Protein AF-A0A2G5KEG5-F1 (afdb_monomer)

Secondary structure (DSSP, 8-state):
--HHHHHHSS--SEEEEESSSSEEEEEES--TT--TTT--S-TT---S-EEEEEEEEETTTEEEEEEEEPP-HHHHHHHHHHHHHHHHHHHHHTPPTTHHHHHHHHHHHHHHHHHHHHHHHHHHHHHHHHHHHHHHH--

Solvent-accessible surface area (backbone atoms only — not comparable to full-atom values): 8370 Å² total; per-residue (Å²): 134,59,69,66,60,63,71,71,60,79,94,63,90,44,42,75,48,76,76,50,98,49,30,32,39,39,28,34,66,63,42,94,85,58,54,87,83,76,49,83,88,44,95,80,61,40,29,90,55,45,35,43,35,36,59,41,85,43,88,87,88,40,75,46,78,48,75,43,65,76,83,69,59,64,63,61,49,48,69,55,51,49,57,54,51,52,54,52,50,38,65,74,68,68,59,71,88,62,70,68,55,58,54,58,63,51,44,60,56,52,52,53,50,50,53,52,48,56,51,50,53,48,51,51,47,52,48,55,50,51,52,53,52,51,58,60,76,77,103

Nearest PDB structures (foldseek):
  7bmh-assembly2_B  TM=5.139E-01  e=1.741E+00  Plenodomus lingam
  6vud-assembly1_B  TM=2.054E-01  e=2.651E-01  Ehrlichia chaffeensis str. Arkansas
  8wmh-assembly1_A  TM=3.621E-01  e=3.834E+00  Chryseobacterium
  1wqf-assembly1_A  TM=1.975E-01  e=3.007E+00  Mycobacterium tuberculosis
  1t1m-assembly1_C  TM=1.995E-01  e=3.395E+00  Escherichia coli

Structure (mmCIF, N/CA/C/O backbone):
data_AF-A0A2G5KEG5-F1
#
_entry.id   AF-A0A2G5KEG5-F1
#
loop_
_atom_site.group_PDB
_atom_site.id
_atom_site.type_symbol
_atom_site.label_atom_id
_atom_site.label_alt_id
_atom_site.label_comp_id
_atom_site.label_asym_id
_atom_site.label_entity_id
_atom_site.label_seq_id
_atom_site.pdbx_PDB_ins_code
_atom_site.Cartn_x
_atom_site.Cartn_y
_atom_site.Cartn_z
_atom_site.occupancy
_atom_site.B_iso_or_equiv
_atom_site.auth_seq_id
_atom_site.auth_comp_id
_atom_site.auth_asym_id
_atom_site.auth_atom_id
_atom_site.pdbx_PDB_model_num
ATOM 1 N N . MET A 1 1 ? -16.360 0.022 25.825 1.00 50.59 1 MET A N 1
ATOM 2 C CA . MET A 1 1 ? -16.843 0.190 24.441 1.00 50.59 1 MET A CA 1
ATOM 3 C C . MET A 1 1 ? -15.940 -0.656 23.569 1.00 50.59 1 MET A C 1
ATOM 5 O O . MET A 1 1 ? -14.729 -0.486 23.658 1.00 50.59 1 MET A O 1
ATOM 9 N N . ASP A 1 2 ? -16.491 -1.640 22.862 1.00 68.19 2 ASP A N 1
ATOM 10 C CA . ASP A 1 2 ? -15.685 -2.603 22.109 1.00 68.19 2 ASP A CA 1
ATOM 11 C C . ASP A 1 2 ? -15.105 -1.924 20.853 1.00 68.19 2 ASP A C 1
ATOM 13 O O . ASP A 1 2 ? -15.833 -1.304 20.072 1.00 68.19 2 ASP A O 1
ATOM 17 N N . LEU A 1 3 ? -13.784 -2.013 20.655 1.00 66.88 3 LEU A N 1
ATOM 18 C CA . LEU A 1 3 ? -13.092 -1.456 19.486 1.00 66.88 3 LEU A CA 1
ATOM 19 C C . LEU A 1 3 ? -13.685 -2.015 18.181 1.00 66.88 3 LEU A C 1
ATOM 21 O O . LEU A 1 3 ? -13.705 -1.320 17.161 1.00 66.88 3 LEU A O 1
ATOM 25 N N . LYS A 1 4 ? -14.222 -3.244 18.222 1.00 69.25 4 LYS A N 1
ATOM 26 C CA . LYS A 1 4 ? -14.945 -3.848 17.098 1.00 69.25 4 LYS A CA 1
ATOM 27 C C . LYS A 1 4 ? -16.192 -3.069 16.708 1.00 69.25 4 LYS A C 1
ATOM 29 O O . LYS A 1 4 ? -16.365 -2.805 15.521 1.00 69.25 4 LYS A O 1
ATOM 34 N N . GLU A 1 5 ? -17.030 -2.677 17.665 1.00 71.31 5 GLU A N 1
ATOM 35 C CA . GLU A 1 5 ? -18.242 -1.889 17.395 1.00 71.31 5 GLU A CA 1
ATOM 36 C C . GLU A 1 5 ? -17.886 -0.494 16.869 1.00 71.31 5 GLU A C 1
ATOM 38 O O . GLU A 1 5 ? -18.457 -0.018 15.886 1.00 71.31 5 GLU A O 1
ATOM 43 N N . LEU A 1 6 ? -16.854 0.110 17.457 1.00 73.69 6 LEU A N 1
ATOM 44 C CA . LEU A 1 6 ? -16.361 1.445 17.122 1.00 73.69 6 LEU A CA 1
ATOM 45 C C . LEU A 1 6 ? -15.803 1.516 15.686 1.00 73.69 6 LEU A C 1
ATOM 47 O O . LEU A 1 6 ? -16.018 2.501 14.974 1.00 73.69 6 LEU A O 1
ATOM 51 N N . LEU A 1 7 ? -15.136 0.445 15.241 1.00 72.88 7 LEU A N 1
ATOM 52 C CA . LEU A 1 7 ? -14.627 0.289 13.877 1.00 72.88 7 LEU A CA 1
ATOM 53 C C . LEU A 1 7 ? -15.691 -0.176 12.875 1.00 72.88 7 LEU A C 1
ATOM 55 O O . LEU A 1 7 ? -15.486 0.012 11.674 1.00 72.88 7 LEU A O 1
ATOM 59 N N . ASN A 1 8 ? -16.806 -0.771 13.313 1.00 71.06 8 ASN A N 1
ATOM 60 C CA . ASN A 1 8 ? -17.865 -1.226 12.407 1.00 71.06 8 ASN A CA 1
ATOM 61 C C . ASN A 1 8 ? -18.794 -0.083 11.983 1.00 71.06 8 ASN A C 1
ATOM 63 O O . ASN A 1 8 ? -19.191 -0.032 10.819 1.00 71.06 8 ASN A O 1
ATOM 67 N N . ASP A 1 9 ? -19.044 0.888 12.857 1.00 67.88 9 ASP A N 1
ATOM 68 C CA . ASP A 1 9 ? -20.047 1.925 12.621 1.00 67.88 9 ASP A CA 1
ATOM 69 C C . ASP A 1 9 ? -19.478 3.234 12.019 1.00 67.88 9 ASP A C 1
ATOM 71 O O . ASP A 1 9 ? -18.384 3.683 12.382 1.00 67.88 9 ASP A O 1
ATOM 75 N N . GLY A 1 10 ? -20.233 3.866 11.109 1.00 62.56 10 GLY A N 1
ATOM 76 C CA . GLY A 1 10 ? -20.013 5.245 10.640 1.00 62.56 10 GLY A CA 1
ATOM 77 C C . GLY A 1 10 ? -19.575 5.471 9.179 1.00 62.56 10 GLY A C 1
ATOM 78 O O . GLY A 1 10 ? -19.077 4.586 8.479 1.00 62.56 10 GLY A O 1
ATOM 79 N N . HIS A 1 11 ? -19.726 6.728 8.739 1.00 62.81 11 HIS A N 1
ATOM 80 C CA . HIS A 1 11 ? -19.240 7.261 7.459 1.00 62.81 11 HIS A CA 1
ATOM 81 C C . HIS A 1 11 ? -17.705 7.345 7.444 1.00 62.81 11 HIS A C 1
ATOM 83 O O . HIS A 1 11 ? -17.110 8.304 7.939 1.00 62.81 11 HIS A O 1
ATOM 89 N N . LYS A 1 12 ? -17.047 6.341 6.861 1.00 72.12 12 LYS A N 1
ATOM 90 C CA . LYS A 1 12 ? -15.581 6.268 6.774 1.00 72.12 12 LYS A CA 1
ATOM 91 C C . LYS A 1 12 ? -15.096 6.845 5.445 1.00 72.12 12 LYS A C 1
ATOM 93 O O . LYS A 1 12 ? -15.634 6.549 4.380 1.00 72.12 12 LYS A O 1
ATOM 98 N N . LYS A 1 13 ? -14.020 7.635 5.494 1.00 78.94 13 LYS A N 1
ATOM 99 C CA . LYS A 1 13 ? -13.313 8.124 4.291 1.00 78.94 13 LYS A CA 1
ATOM 100 C C . LYS A 1 13 ? -12.417 7.050 3.646 1.00 78.94 13 LYS A C 1
ATOM 102 O O . LYS A 1 13 ? -11.723 7.330 2.672 1.00 78.94 13 LYS A O 1
ATOM 107 N N . PHE A 1 14 ? -12.417 5.842 4.200 1.00 80.50 14 PHE A N 1
ATOM 108 C CA . PHE A 1 14 ? -11.622 4.693 3.787 1.00 80.50 14 PHE A CA 1
ATOM 109 C C . PHE A 1 14 ? -12.477 3.425 3.853 1.00 80.50 14 PHE A C 1
ATOM 111 O O . PHE A 1 14 ? -13.452 3.355 4.605 1.00 80.50 14 PHE A O 1
ATOM 118 N N . TYR A 1 15 ? -12.088 2.425 3.075 1.00 82.00 15 TYR A N 1
ATOM 119 C CA . TYR A 1 15 ? -12.665 1.095 3.118 1.00 82.00 15 TYR A CA 1
ATOM 120 C C . TYR A 1 15 ? -12.105 0.353 4.326 1.00 82.00 15 TYR A C 1
ATOM 122 O O . TYR A 1 15 ? -10.914 0.451 4.620 1.00 82.00 15 TYR A O 1
ATOM 130 N N . PHE A 1 16 ? -12.957 -0.397 5.014 1.00 82.56 16 PHE A N 1
ATOM 131 C CA . PHE A 1 16 ? -12.597 -1.171 6.192 1.00 82.56 16 PHE A CA 1
ATOM 132 C C . PHE A 1 16 ? -13.274 -2.538 6.130 1.00 82.56 16 PHE A C 1
ATOM 134 O O . PHE A 1 16 ? -14.474 -2.619 5.860 1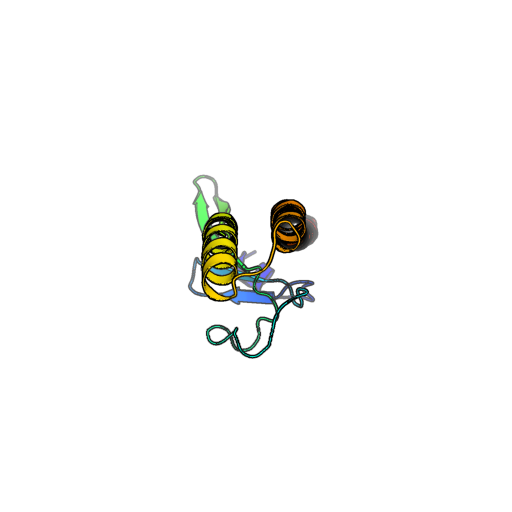.00 82.56 16 PHE A O 1
ATOM 141 N N . LYS A 1 17 ? -12.522 -3.603 6.416 1.00 83.06 17 LYS A N 1
ATOM 142 C CA . LYS A 1 17 ? -13.062 -4.962 6.516 1.00 83.06 17 LYS A CA 1
ATOM 143 C C . LYS A 1 17 ? -12.291 -5.787 7.544 1.00 83.06 17 LYS A C 1
ATOM 145 O O . LYS A 1 17 ? -11.065 -5.846 7.500 1.00 83.06 17 LYS A O 1
ATOM 150 N N . TRP A 1 18 ? -13.016 -6.481 8.418 1.00 82.38 18 TRP A N 1
ATOM 151 C CA . TRP A 1 18 ? -12.446 -7.510 9.288 1.00 82.38 18 TRP A CA 1
ATOM 152 C C . TRP A 1 18 ? -12.050 -8.748 8.474 1.00 82.38 18 TRP A C 1
ATOM 154 O O . TRP A 1 18 ? -12.820 -9.222 7.637 1.00 82.38 18 TRP A O 1
ATOM 164 N N . LEU A 1 19 ? -10.845 -9.263 8.720 1.00 80.88 19 LEU A N 1
ATOM 165 C CA . LEU A 1 19 ? -10.356 -10.527 8.158 1.00 80.88 19 LEU A CA 1
ATOM 166 C C . LEU A 1 19 ? -10.459 -11.669 9.173 1.00 80.88 19 LEU A C 1
ATOM 168 O O . LEU A 1 19 ? -10.740 -12.804 8.799 1.00 80.88 19 LEU A O 1
ATOM 172 N N . SER A 1 20 ? -10.242 -11.368 10.453 1.00 82.50 20 SER A N 1
ATOM 173 C CA . SER A 1 20 ? -10.421 -12.293 11.572 1.00 82.50 20 SER A CA 1
ATOM 174 C C . SER A 1 20 ? -10.818 -11.523 12.832 1.00 82.50 20 SER A C 1
ATOM 176 O O . SER A 1 20 ? -11.064 -10.319 12.774 1.00 82.50 20 SER A O 1
ATOM 178 N N . GLU A 1 21 ? -10.861 -12.196 13.982 1.00 79.88 21 GLU A N 1
ATOM 179 C CA . GLU A 1 21 ? -11.178 -11.548 15.257 1.00 79.88 21 GLU A CA 1
ATOM 180 C C . GLU A 1 21 ? -10.215 -10.413 15.615 1.00 79.88 21 GLU A C 1
ATOM 182 O O . GLU A 1 21 ? -10.663 -9.398 16.140 1.00 79.88 21 GLU A O 1
ATOM 187 N N . ASN A 1 22 ? -8.932 -10.565 15.277 1.00 82.56 22 ASN A N 1
ATOM 188 C CA . ASN A 1 22 ? -7.869 -9.635 15.666 1.00 82.56 22 ASN A CA 1
ATOM 189 C C . ASN A 1 22 ? -7.162 -9.014 14.458 1.00 82.56 22 ASN A C 1
ATOM 191 O O . ASN A 1 22 ? -6.143 -8.348 14.623 1.00 82.56 22 ASN A O 1
ATOM 195 N N . SER A 1 23 ? -7.649 -9.236 13.235 1.00 84.00 23 SER A N 1
ATOM 196 C CA . SER A 1 23 ? -7.020 -8.688 12.031 1.00 84.00 23 SER A CA 1
ATOM 197 C C . SER A 1 23 ? -8.030 -8.062 11.085 1.00 84.00 23 SER A C 1
ATOM 199 O O . SER A 1 23 ? -9.139 -8.564 10.894 1.00 84.00 23 SER A O 1
ATOM 201 N N . PHE A 1 24 ? -7.634 -6.952 10.478 1.00 85.25 24 PHE A N 1
ATOM 202 C CA . PHE A 1 24 ? -8.467 -6.179 9.571 1.00 85.25 24 PHE A CA 1
ATOM 203 C C . PHE A 1 24 ? -7.640 -5.595 8.432 1.00 85.25 24 PHE A C 1
AT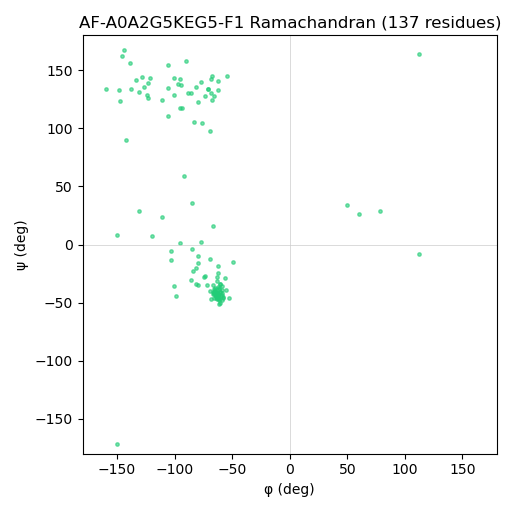OM 205 O O . PHE A 1 24 ? -6.410 -5.571 8.460 1.00 85.25 24 PHE A O 1
ATOM 212 N N . VAL A 1 25 ? -8.339 -5.102 7.422 1.00 86.12 25 VAL A N 1
ATOM 213 C CA . VAL A 1 25 ? -7.771 -4.377 6.294 1.00 86.12 25 VAL A CA 1
ATOM 214 C C . VAL A 1 25 ? -8.417 -3.008 6.200 1.00 86.12 25 VAL A C 1
ATOM 216 O O . VAL A 1 25 ? -9.635 -2.874 6.347 1.00 86.12 25 VAL A O 1
ATOM 219 N N . ILE A 1 26 ? -7.585 -2.008 5.912 1.00 85.62 26 ILE A N 1
ATOM 220 C CA . ILE A 1 26 ? -8.023 -0.690 5.464 1.00 85.62 26 ILE A CA 1
ATOM 221 C C . ILE A 1 26 ? -7.418 -0.358 4.107 1.00 85.62 26 ILE A C 1
ATOM 223 O O . ILE A 1 26 ? -6.258 -0.669 3.833 1.00 85.62 26 ILE A O 1
ATOM 227 N N . SER A 1 27 ? -8.193 0.310 3.264 1.00 80.88 27 SER A N 1
ATOM 228 C CA . SER A 1 27 ? -7.724 0.823 1.978 1.00 80.88 27 SER A CA 1
ATOM 229 C C . SER A 1 27 ? -8.416 2.136 1.637 1.00 80.88 27 SER A C 1
ATOM 231 O O . SER A 1 27 ? -9.435 2.499 2.227 1.00 80.88 27 SER A O 1
ATOM 233 N N . LEU A 1 28 ? -7.855 2.903 0.706 1.00 74.94 28 LEU A N 1
ATOM 234 C CA . LEU A 1 28 ? -8.540 4.096 0.218 1.00 74.94 28 LEU A CA 1
ATOM 235 C C . LEU A 1 28 ? -9.778 3.688 -0.589 1.00 74.94 28 LEU A C 1
ATOM 237 O O . LEU A 1 28 ? -9.738 2.745 -1.376 1.00 74.94 28 LEU A O 1
ATOM 241 N N . ASN A 1 29 ? -10.865 4.453 -0.455 1.00 65.75 29 ASN A N 1
ATOM 242 C CA . ASN A 1 29 ? -12.067 4.264 -1.281 1.00 65.75 29 ASN A CA 1
ATOM 243 C C . ASN A 1 29 ? -11.793 4.484 -2.783 1.00 65.75 29 ASN A C 1
ATOM 245 O O . ASN A 1 29 ? -12.587 4.067 -3.622 1.00 65.75 29 ASN A O 1
ATOM 249 N N . PHE A 1 30 ? -10.692 5.163 -3.112 1.00 56.59 30 PHE A N 1
ATOM 250 C CA . PHE A 1 30 ? -10.193 5.408 -4.459 1.00 56.59 30 PHE A CA 1
ATOM 251 C C . PHE A 1 30 ? -8.700 5.762 -4.380 1.00 56.59 30 PHE A C 1
ATOM 253 O O . PHE A 1 30 ? -8.315 6.599 -3.557 1.00 56.59 30 PHE A O 1
ATOM 260 N N . SER A 1 31 ? -7.871 5.163 -5.237 1.00 53.47 31 SER A N 1
ATOM 261 C CA . SER A 1 31 ? -6.503 5.630 -5.505 1.00 53.47 31 SER A CA 1
ATOM 262 C C . SER A 1 31 ? -6.295 5.775 -7.010 1.00 53.47 31 SER A C 1
ATOM 264 O O . SER A 1 31 ? -6.786 4.954 -7.778 1.00 53.47 31 SER A O 1
ATOM 266 N N . PHE A 1 32 ? -5.540 6.777 -7.456 1.00 44.75 32 PHE A N 1
ATOM 267 C CA . PHE A 1 32 ? -5.183 6.895 -8.873 1.00 44.75 32 PHE A CA 1
ATOM 268 C C . PHE A 1 32 ? -4.281 5.728 -9.306 1.00 44.75 32 PHE A C 1
ATOM 270 O O . PHE A 1 32 ? -3.249 5.489 -8.683 1.00 44.75 32 PHE A O 1
ATOM 277 N N . GLY A 1 33 ? -4.660 5.034 -10.385 1.00 43.41 33 GLY A N 1
ATOM 278 C CA . GLY A 1 33 ? -3.904 3.916 -10.969 1.00 43.41 33 GLY A CA 1
ATOM 279 C C . GLY A 1 33 ? -4.570 2.541 -10.850 1.00 43.41 33 GLY A C 1
ATOM 280 O O . GLY A 1 33 ? -4.112 1.604 -11.498 1.00 43.41 33 GLY A O 1
ATOM 281 N N . THR A 1 34 ? -5.667 2.409 -10.099 1.00 44.03 34 THR A N 1
ATOM 282 C CA . THR A 1 34 ? -6.383 1.134 -9.982 1.00 44.03 34 THR A CA 1
ATOM 283 C C . THR A 1 34 ? -7.210 0.832 -11.218 1.00 44.03 34 THR A C 1
ATOM 285 O O . THR A 1 34 ? -8.279 1.388 -11.471 1.00 44.03 34 THR A O 1
ATOM 288 N N . ASN A 1 35 ? -6.683 -0.093 -12.007 1.00 39.84 35 ASN A N 1
ATOM 289 C CA . ASN A 1 35 ? -7.415 -0.745 -13.068 1.00 39.84 35 ASN A CA 1
ATOM 290 C C . ASN A 1 35 ? -8.279 -1.839 -12.419 1.00 39.84 35 ASN A C 1
ATOM 292 O O . ASN A 1 35 ? -7.741 -2.740 -11.778 1.00 39.84 35 ASN A O 1
ATOM 296 N N . LEU A 1 36 ? -9.602 -1.787 -12.610 1.00 43.91 36 LEU A N 1
ATOM 297 C CA . LEU A 1 36 ? -10.586 -2.792 -12.151 1.00 43.91 36 LEU A CA 1
ATOM 298 C C . LEU A 1 36 ? -10.215 -4.250 -12.510 1.00 43.91 36 LEU A C 1
ATOM 300 O O . LEU A 1 36 ? -10.798 -5.184 -11.976 1.00 43.91 36 LEU A O 1
ATOM 304 N N . VAL A 1 37 ? -9.262 -4.442 -13.424 1.00 40.03 37 VAL A N 1
ATOM 305 C CA . VAL A 1 37 ? -8.828 -5.733 -13.968 1.00 40.03 37 VAL A CA 1
ATOM 306 C C . VAL A 1 37 ? -7.788 -6.452 -13.089 1.00 40.03 37 VAL A C 1
ATOM 308 O O . VAL A 1 37 ? -7.682 -7.671 -13.178 1.00 40.03 37 VAL A O 1
ATOM 311 N N . PHE A 1 38 ? -7.039 -5.747 -12.230 1.00 38.66 38 PHE A N 1
ATOM 312 C CA . PHE A 1 38 ? -5.973 -6.357 -11.409 1.00 38.66 38 PHE A CA 1
ATOM 313 C C . PHE A 1 38 ? -6.352 -6.592 -9.939 1.00 38.66 38 PHE A C 1
ATOM 315 O O . PHE A 1 38 ? -5.602 -7.248 -9.217 1.00 38.66 38 PHE A O 1
ATOM 322 N N . ASP A 1 39 ? -7.527 -6.135 -9.501 1.00 39.84 39 ASP A N 1
ATOM 323 C CA . ASP A 1 39 ? -7.991 -6.282 -8.117 1.00 39.84 39 ASP A CA 1
ATOM 324 C C . ASP A 1 39 ? -8.821 -7.577 -7.946 1.00 39.84 39 ASP A C 1
ATOM 326 O O . ASP A 1 39 ? -10.010 -7.571 -7.633 1.00 39.84 39 ASP A O 1
ATOM 330 N N . THR A 1 40 ? -8.219 -8.738 -8.242 1.00 44.00 40 THR A N 1
ATOM 331 C CA . THR A 1 40 ? -8.933 -10.036 -8.263 1.00 44.00 40 THR A CA 1
ATOM 332 C C . THR A 1 40 ? -9.156 -10.656 -6.880 1.00 44.00 40 THR A C 1
ATOM 334 O O . THR A 1 40 ? -9.889 -11.635 -6.769 1.00 44.00 40 THR A O 1
ATOM 337 N N . ASN A 1 41 ? -8.543 -10.117 -5.819 1.00 45.56 41 ASN A N 1
ATOM 338 C CA . ASN A 1 41 ? -8.620 -10.699 -4.471 1.00 45.56 41 ASN A CA 1
ATOM 339 C C . ASN A 1 41 ? -9.577 -9.964 -3.519 1.00 45.56 41 ASN A C 1
ATOM 341 O O . ASN A 1 41 ? -9.938 -10.517 -2.479 1.00 45.56 41 ASN A O 1
ATOM 345 N N . TYR A 1 42 ? -10.026 -8.753 -3.862 1.00 51.22 42 TYR A N 1
ATOM 346 C CA . TYR A 1 42 ? -10.929 -7.960 -3.027 1.00 51.22 42 TYR A CA 1
ATOM 347 C C . TYR A 1 42 ? -11.947 -7.222 -3.909 1.00 51.22 42 TYR A C 1
ATOM 349 O O . TYR A 1 42 ? -11.711 -6.082 -4.295 1.00 51.22 42 TYR A O 1
ATOM 357 N N . PRO A 1 43 ? -13.117 -7.824 -4.203 1.00 44.75 43 PRO A N 1
ATOM 358 C CA . PRO A 1 43 ? -14.056 -7.337 -5.226 1.00 44.75 43 PRO A CA 1
ATOM 359 C C . PRO A 1 43 ? -14.736 -5.979 -4.946 1.00 44.75 43 PRO A C 1
ATOM 361 O O . PRO A 1 43 ? -15.726 -5.659 -5.58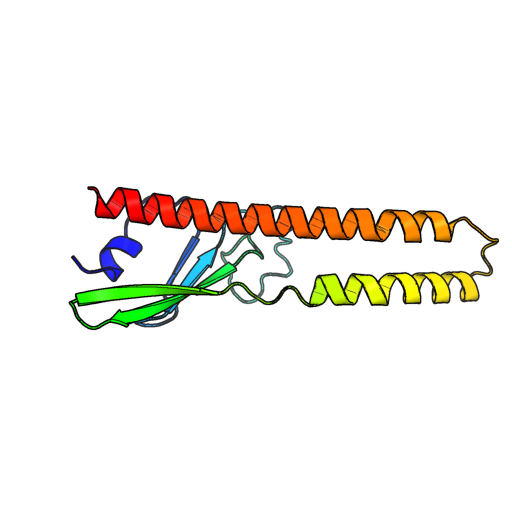6 1.00 44.75 43 PRO A O 1
ATOM 364 N N . ASN A 1 44 ? -14.240 -5.170 -4.007 1.00 47.50 44 ASN A N 1
ATOM 365 C CA . ASN A 1 44 ? -14.740 -3.828 -3.697 1.00 47.50 44 ASN A CA 1
ATOM 366 C C . ASN A 1 44 ? -13.656 -2.872 -3.165 1.00 47.50 44 ASN A C 1
ATOM 368 O O . ASN A 1 44 ? -13.987 -1.766 -2.729 1.00 47.50 44 ASN A O 1
ATOM 372 N N . THR A 1 45 ? -12.376 -3.256 -3.178 1.00 48.00 45 THR A N 1
ATOM 373 C CA . THR A 1 45 ? -11.304 -2.273 -3.001 1.00 48.00 45 THR A CA 1
ATOM 374 C C . THR A 1 45 ? -11.068 -1.602 -4.346 1.00 48.00 45 THR A C 1
ATOM 376 O O . THR A 1 45 ? -11.121 -2.233 -5.390 1.00 48.00 45 THR A O 1
ATOM 379 N N . LYS A 1 46 ? -10.927 -0.277 -4.346 1.00 53.12 46 LYS A N 1
ATOM 380 C CA . LYS A 1 46 ? -10.587 0.498 -5.550 1.00 53.12 46 LYS A CA 1
ATOM 381 C C . LYS A 1 46 ? -9.179 1.075 -5.425 1.00 53.12 46 LYS A C 1
ATOM 383 O O . LYS A 1 46 ? -8.892 2.120 -6.007 1.00 53.12 46 LYS A O 1
ATOM 388 N N . SER A 1 47 ? -8.332 0.462 -4.597 1.00 57.41 47 SER A N 1
ATOM 389 C CA . SER A 1 47 ? -7.014 0.987 -4.244 1.00 57.41 47 SER A CA 1
ATOM 390 C C . SER A 1 47 ? -6.003 -0.127 -3.991 1.00 57.41 47 SER A C 1
ATOM 392 O O . SER A 1 47 ? -6.188 -0.901 -3.055 1.00 57.41 47 SER A O 1
ATOM 394 N N . ASP A 1 48 ? -4.885 -0.107 -4.725 1.00 63.47 48 ASP A N 1
ATOM 395 C CA . ASP A 1 48 ? -3.704 -0.955 -4.474 1.00 63.47 48 ASP A CA 1
ATOM 396 C C . ASP A 1 48 ? -2.967 -0.558 -3.177 1.00 63.47 48 ASP A C 1
ATOM 398 O O . ASP A 1 48 ? -2.105 -1.283 -2.675 1.00 63.47 48 ASP A O 1
ATOM 402 N N . ILE A 1 49 ? -3.304 0.604 -2.605 1.00 73.19 49 ILE A N 1
ATOM 403 C CA . ILE A 1 49 ? -2.815 1.049 -1.297 1.00 73.19 49 ILE A CA 1
ATOM 404 C C . ILE A 1 49 ? -3.670 0.416 -0.198 1.00 73.19 49 ILE A C 1
ATOM 406 O O . ILE A 1 49 ? -4.811 0.834 0.034 1.00 73.19 49 ILE A O 1
ATOM 410 N N . ILE A 1 50 ? -3.101 -0.586 0.474 1.00 77.31 50 ILE A N 1
ATOM 411 C CA . ILE A 1 50 ? -3.758 -1.403 1.497 1.00 77.31 50 ILE A CA 1
ATOM 412 C C . ILE A 1 50 ? -2.861 -1.483 2.737 1.00 77.31 50 ILE A C 1
ATOM 414 O O . ILE A 1 50 ? -1.679 -1.819 2.632 1.00 77.31 50 ILE A O 1
ATOM 418 N N . PHE A 1 51 ? -3.432 -1.234 3.918 1.00 83.81 51 PHE A N 1
ATOM 419 C CA . PHE A 1 51 ? -2.813 -1.609 5.188 1.00 83.81 51 PHE A CA 1
ATOM 420 C C . PHE A 1 51 ? -3.528 -2.811 5.800 1.00 83.81 51 PHE A C 1
ATOM 422 O O . PHE A 1 51 ? -4.754 -2.842 5.910 1.00 83.81 51 PHE A O 1
ATOM 429 N N . TYR A 1 52 ? -2.732 -3.761 6.272 1.00 83.69 52 TYR A N 1
ATOM 430 C CA . TYR A 1 52 ? -3.156 -4.858 7.127 1.00 83.69 52 TYR A CA 1
ATOM 431 C C . TYR A 1 52 ? -2.948 -4.447 8.581 1.00 83.69 52 TYR A C 1
ATOM 433 O O . TYR A 1 52 ? -1.822 -4.173 9.001 1.00 83.69 52 TYR A O 1
ATOM 441 N N . GLY A 1 53 ? -4.042 -4.377 9.328 1.00 84.06 53 GLY A N 1
ATOM 442 C CA . GLY A 1 53 ? -4.061 -4.098 10.753 1.00 84.06 53 GLY A CA 1
ATOM 443 C C . GLY A 1 53 ? -4.152 -5.379 11.572 1.00 84.06 53 GLY A C 1
ATOM 444 O O . GLY A 1 53 ? -4.930 -6.272 11.240 1.00 84.06 53 GLY A O 1
ATOM 445 N N . SER A 1 54 ? -3.394 -5.462 12.661 1.00 85.00 54 SER A N 1
ATOM 446 C CA . SER A 1 54 ? -3.583 -6.479 13.699 1.00 85.00 54 SER A CA 1
ATOM 447 C C . SER A 1 54 ? -3.723 -5.829 15.068 1.00 85.00 54 SER A C 1
ATOM 449 O O . SER A 1 54 ? -2.932 -4.943 15.405 1.00 85.00 54 SER A O 1
ATOM 451 N N . LEU A 1 55 ? -4.693 -6.299 15.845 1.00 82.69 55 LEU A N 1
ATOM 452 C CA . LEU A 1 55 ? -4.885 -5.954 17.245 1.00 82.69 55 LEU A CA 1
ATOM 453 C C . LEU A 1 55 ? -4.026 -6.870 18.116 1.00 82.69 55 LEU A C 1
ATOM 455 O O . LEU A 1 55 ? -4.064 -8.092 17.961 1.00 82.69 55 LEU A O 1
ATOM 459 N N . ALA A 1 56 ? -3.266 -6.277 19.028 1.00 79.19 56 ALA A N 1
ATOM 460 C CA . ALA A 1 56 ? -2.613 -6.987 20.117 1.00 79.19 56 ALA A CA 1
ATOM 461 C C . ALA A 1 56 ? -3.074 -6.369 21.440 1.00 79.19 56 ALA A C 1
ATOM 463 O O . ALA A 1 56 ? -2.995 -5.154 21.620 1.00 79.19 56 ALA A O 1
ATOM 464 N N . GLU A 1 57 ? -3.583 -7.194 22.349 1.00 70.62 57 GLU A N 1
ATOM 465 C CA . GLU A 1 57 ? -3.867 -6.761 23.716 1.00 70.62 57 GLU A CA 1
ATOM 466 C C . GLU A 1 57 ? -2.545 -6.547 24.458 1.00 70.62 57 GLU A C 1
ATOM 468 O O . GLU A 1 57 ? -1.626 -7.363 24.362 1.00 70.62 57 GLU A O 1
ATOM 473 N N . MET A 1 58 ? -2.439 -5.426 25.164 1.00 67.12 58 MET A N 1
ATOM 474 C CA . MET A 1 58 ? -1.350 -5.147 26.090 1.00 67.12 58 MET A CA 1
ATOM 475 C C . MET A 1 58 ? -1.840 -5.283 27.531 1.00 67.12 58 MET A C 1
ATOM 477 O O . MET A 1 58 ? -3.021 -5.078 27.828 1.00 67.12 58 MET A O 1
ATOM 481 N N . GLU A 1 59 ? -0.905 -5.572 28.438 1.00 60.59 59 GLU A N 1
ATOM 482 C CA . GLU A 1 59 ? -1.126 -5.386 29.872 1.00 60.59 59 GLU A CA 1
ATOM 483 C C . GLU A 1 59 ? -1.572 -3.930 30.139 1.00 60.59 59 GLU A C 1
ATOM 485 O O . GLU A 1 59 ? -1.182 -3.004 29.424 1.00 60.59 59 GLU A O 1
ATOM 490 N N . ASP A 1 60 ? -2.454 -3.745 31.124 1.00 65.00 60 ASP A N 1
ATOM 491 C CA . ASP A 1 60 ? -3.151 -2.488 31.464 1.00 65.00 60 ASP A CA 1
ATOM 492 C C . ASP A 1 60 ? -4.354 -2.084 30.583 1.00 65.00 60 ASP A C 1
ATOM 494 O O . ASP A 1 60 ? -4.675 -0.900 30.473 1.00 65.00 60 ASP A O 1
ATOM 498 N N . SER A 1 61 ? -5.080 -3.044 29.991 1.00 67.12 61 SER A N 1
ATOM 499 C CA . SER A 1 61 ? -6.324 -2.782 29.223 1.00 67.12 61 SER A CA 1
ATOM 500 C C . SER A 1 61 ? -6.136 -1.854 28.011 1.00 67.12 61 SER A C 1
ATOM 502 O O . SER A 1 61 ? -7.067 -1.169 27.582 1.00 67.12 61 SER A O 1
ATOM 504 N N . LYS A 1 62 ? -4.922 -1.815 27.452 1.00 70.50 62 LYS A N 1
ATOM 505 C CA . LYS A 1 62 ? -4.596 -1.058 26.239 1.00 70.50 62 LYS A CA 1
ATOM 506 C C . LYS A 1 62 ? -4.559 -2.002 25.043 1.00 70.50 62 LYS A C 1
ATOM 508 O O . LYS A 1 62 ? -4.079 -3.125 25.145 1.00 70.50 62 LYS A O 1
ATOM 513 N N . THR A 1 63 ? -5.022 -1.538 23.888 1.00 77.44 63 THR A N 1
ATOM 514 C CA . THR A 1 63 ? -4.937 -2.297 22.633 1.00 77.44 63 THR A CA 1
ATOM 515 C C . THR A 1 63 ? -3.949 -1.622 21.692 1.00 77.44 63 THR A C 1
ATOM 517 O O . THR A 1 63 ? -4.095 -0.445 21.364 1.00 77.44 63 THR A O 1
ATOM 520 N N . GLU A 1 64 ? -2.942 -2.364 21.238 1.00 81.94 64 GLU A N 1
ATOM 521 C CA . GLU A 1 64 ? -1.997 -1.918 20.219 1.00 81.94 64 GLU A CA 1
ATOM 522 C C . GLU A 1 64 ? -2.534 -2.267 18.824 1.00 81.94 64 GLU A C 1
ATOM 524 O O . GLU A 1 64 ? -2.911 -3.409 18.552 1.00 81.94 64 GLU A O 1
ATOM 529 N N . ILE A 1 65 ? -2.535 -1.287 17.917 1.00 83.06 65 ILE A N 1
ATOM 530 C CA . ILE A 1 65 ? -2.890 -1.485 16.509 1.00 83.06 65 ILE A CA 1
ATOM 531 C C . ILE A 1 65 ? -1.609 -1.440 15.676 1.00 83.06 65 ILE A C 1
ATOM 533 O O . ILE A 1 65 ? -1.014 -0.378 15.491 1.00 83.06 65 ILE A O 1
ATOM 537 N N . LYS A 1 66 ? -1.198 -2.585 15.122 1.00 84.88 66 LYS A N 1
ATOM 538 C CA . LYS A 1 66 ? -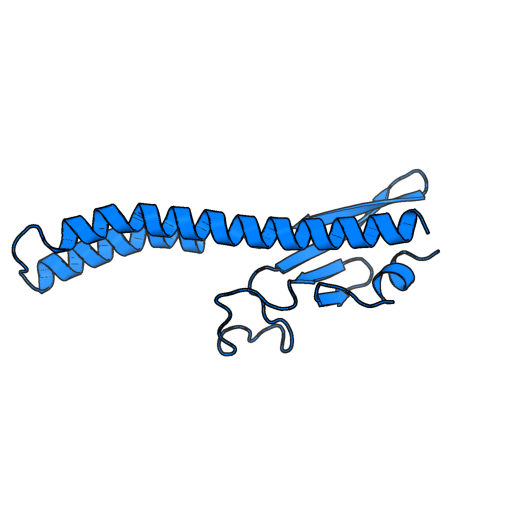0.057 -2.659 14.195 1.00 84.88 66 LYS A CA 1
ATOM 539 C C . LYS A 1 66 ? -0.554 -2.601 12.763 1.00 84.88 66 LYS A C 1
ATOM 541 O O . LYS A 1 66 ? -1.252 -3.510 12.328 1.00 84.88 66 LYS A O 1
ATOM 546 N N . LEU A 1 67 ? -0.158 -1.564 12.028 1.00 84.12 67 LEU A N 1
ATOM 547 C CA . LEU A 1 67 ? -0.448 -1.413 10.601 1.00 84.12 67 LEU A CA 1
ATOM 548 C C . LEU A 1 67 ? 0.775 -1.816 9.768 1.00 84.12 67 LEU A C 1
ATOM 550 O O . LEU A 1 67 ? 1.881 -1.321 9.988 1.00 84.12 67 LEU A O 1
ATOM 554 N N . LYS A 1 68 ? 0.576 -2.700 8.790 1.00 83.50 68 LYS A N 1
ATOM 555 C CA . LYS A 1 68 ? 1.599 -3.121 7.823 1.00 83.50 68 LYS A CA 1
ATOM 556 C C . LYS A 1 68 ? 1.108 -2.878 6.401 1.00 83.50 68 LYS A C 1
ATOM 558 O O . LYS A 1 68 ? 0.021 -3.313 6.043 1.00 83.50 68 LYS A O 1
ATOM 563 N N . THR A 1 69 ? 1.915 -2.202 5.590 1.00 79.56 69 THR A N 1
ATOM 564 C CA . THR A 1 69 ? 1.695 -2.086 4.138 1.00 79.56 69 THR A CA 1
ATOM 565 C C . THR A 1 69 ? 2.395 -3.228 3.404 1.00 79.56 69 THR A C 1
ATOM 567 O O . THR A 1 69 ? 3.339 -3.832 3.928 1.00 79.56 69 THR A O 1
ATOM 570 N N . ASN A 1 70 ? 1.946 -3.529 2.189 1.00 68.44 70 ASN A N 1
ATOM 571 C CA . ASN A 1 70 ? 2.613 -4.503 1.335 1.00 68.44 70 ASN A CA 1
ATOM 572 C C . ASN A 1 70 ? 3.992 -3.995 0.880 1.00 68.44 70 ASN A C 1
ATOM 574 O O . ASN A 1 70 ? 4.208 -2.805 0.643 1.00 68.44 70 ASN A O 1
ATOM 578 N N . LYS A 1 71 ? 4.959 -4.911 0.746 1.00 60.28 71 LYS A N 1
ATOM 579 C CA . LYS A 1 71 ? 6.313 -4.558 0.296 1.00 60.28 71 LYS A CA 1
ATOM 580 C C . LYS A 1 71 ? 6.286 -4.106 -1.167 1.00 60.28 71 LYS A C 1
ATOM 582 O O . LYS A 1 71 ? 5.908 -4.863 -2.052 1.00 60.28 71 LYS A O 1
ATOM 587 N N . LYS A 1 72 ? 6.794 -2.901 -1.430 1.00 67.12 72 LYS A N 1
ATOM 588 C CA . LYS A 1 72 ? 6.875 -2.279 -2.767 1.00 67.12 72 LYS A CA 1
ATOM 589 C C . LYS A 1 72 ? 8.123 -2.696 -3.555 1.00 67.12 72 LYS A C 1
ATOM 591 O O . LYS A 1 72 ? 8.718 -1.887 -4.265 1.00 67.12 72 LYS A O 1
ATOM 596 N N . SER A 1 73 ? 8.555 -3.949 -3.416 1.00 64.44 73 SER A N 1
ATOM 597 C CA . SER A 1 73 ? 9.784 -4.447 -4.053 1.00 64.44 73 SER A CA 1
ATOM 598 C C . SER A 1 73 ? 9.714 -4.414 -5.582 1.00 64.44 73 SER A C 1
ATOM 600 O O . SER A 1 73 ? 10.740 -4.230 -6.227 1.00 64.44 73 SER A O 1
ATOM 602 N N . PHE A 1 74 ? 8.516 -4.512 -6.165 1.00 70.12 74 PHE A N 1
ATOM 603 C CA . PHE A 1 74 ? 8.317 -4.478 -7.615 1.00 70.12 74 PHE A CA 1
ATOM 604 C C . PHE A 1 74 ? 8.830 -3.188 -8.277 1.00 70.12 74 PHE A C 1
ATOM 606 O O . PHE A 1 74 ? 9.486 -3.259 -9.312 1.00 70.12 74 PHE A O 1
ATOM 613 N N . LEU A 1 75 ? 8.608 -2.014 -7.670 1.00 70.94 75 LEU A N 1
ATOM 614 C CA . LEU A 1 75 ? 9.073 -0.737 -8.235 1.00 70.94 75 LEU A CA 1
ATOM 615 C C . LEU A 1 75 ? 10.604 -0.634 -8.248 1.00 70.94 75 LEU A C 1
ATOM 617 O O . LEU A 1 75 ? 11.181 -0.097 -9.190 1.00 70.94 75 LEU A O 1
ATOM 621 N N . LEU A 1 76 ? 11.264 -1.199 -7.232 1.00 72.19 76 LEU A N 1
ATOM 622 C CA . LEU A 1 76 ? 12.725 -1.283 -7.177 1.00 72.19 76 LEU A CA 1
ATOM 623 C C . LEU A 1 76 ? 13.273 -2.252 -8.230 1.00 72.19 76 LEU A C 1
ATOM 625 O O . LEU A 1 76 ? 14.265 -1.947 -8.885 1.00 72.19 76 LEU A O 1
ATOM 629 N N . VAL A 1 77 ? 12.606 -3.391 -8.437 1.00 79.56 77 VAL A N 1
ATOM 630 C CA . VAL A 1 77 ? 12.961 -4.343 -9.501 1.00 79.56 77 VAL A CA 1
ATOM 631 C C . VAL A 1 77 ? 12.813 -3.693 -10.878 1.00 79.56 77 VAL A C 1
ATOM 633 O O . VAL A 1 77 ? 13.710 -3.814 -11.711 1.00 79.56 77 VAL A O 1
ATOM 636 N N . LEU A 1 78 ? 11.734 -2.937 -11.105 1.00 78.31 78 LEU A N 1
ATOM 637 C CA . LEU A 1 78 ? 11.492 -2.226 -12.362 1.00 78.31 78 LEU A CA 1
ATOM 638 C C . LEU A 1 78 ? 12.602 -1.210 -12.678 1.00 78.31 78 LEU A C 1
ATOM 640 O O . LEU A 1 78 ? 12.972 -1.044 -13.839 1.00 78.31 78 LEU A O 1
ATOM 644 N N . MET A 1 79 ? 13.182 -0.591 -11.645 1.00 76.88 79 MET A N 1
ATOM 645 C CA . MET A 1 79 ? 14.296 0.351 -11.773 1.00 76.88 79 MET A CA 1
ATOM 646 C C . MET A 1 79 ? 15.566 -0.291 -12.358 1.00 76.88 79 MET A C 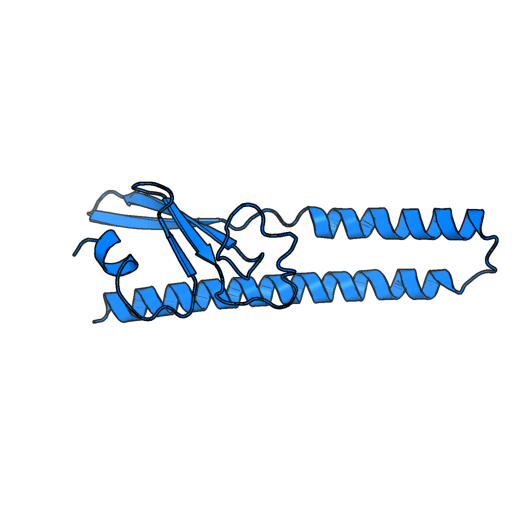1
ATOM 648 O O . MET A 1 79 ? 16.372 0.415 -12.952 1.00 76.88 79 MET A O 1
ATOM 652 N N . ILE A 1 80 ? 15.733 -1.613 -12.223 1.00 80.25 80 ILE A N 1
ATOM 653 C CA . ILE A 1 80 ? 16.876 -2.373 -12.758 1.00 80.25 80 ILE A CA 1
ATOM 654 C C . ILE A 1 80 ? 16.508 -3.058 -14.078 1.00 80.25 80 ILE A C 1
ATOM 656 O O . ILE A 1 80 ? 17.271 -3.010 -15.042 1.00 80.25 80 ILE A O 1
ATOM 660 N N . VAL A 1 81 ? 15.329 -3.681 -14.139 1.00 84.38 81 VAL A N 1
ATOM 661 C CA . VAL A 1 81 ? 14.892 -4.460 -15.306 1.00 84.38 81 VAL A CA 1
ATOM 662 C C . VAL A 1 81 ? 14.666 -3.565 -16.520 1.00 84.38 81 VAL A C 1
ATOM 664 O O . VAL A 1 81 ? 15.065 -3.938 -17.624 1.00 84.38 81 VAL A O 1
ATOM 667 N N . LEU A 1 82 ? 14.063 -2.384 -16.342 1.00 82.88 82 LEU A N 1
ATOM 668 C CA . LEU A 1 82 ? 13.735 -1.529 -17.479 1.00 82.88 82 LEU A CA 1
ATOM 669 C C . LEU A 1 82 ? 14.986 -1.003 -18.205 1.00 82.88 82 LEU A C 1
ATOM 671 O O . LEU A 1 82 ? 15.034 -1.142 -19.427 1.00 82.88 82 LEU A O 1
ATOM 675 N N . PRO A 1 83 ? 16.027 -0.486 -17.515 1.00 80.44 83 PRO A N 1
ATOM 676 C CA . PRO A 1 83 ? 17.286 -0.124 -18.163 1.00 80.44 83 PRO A CA 1
ATOM 677 C C . PRO A 1 83 ? 17.901 -1.249 -18.994 1.00 80.44 83 PRO A C 1
ATOM 679 O O . PRO A 1 83 ? 18.294 -1.035 -20.138 1.00 80.44 83 PRO A O 1
ATOM 682 N N . VAL A 1 84 ? 17.946 -2.462 -18.439 1.00 85.31 84 VAL A N 1
ATOM 683 C CA . VAL A 1 84 ? 18.513 -3.632 -19.121 1.00 85.31 84 VAL A CA 1
ATOM 684 C C . VAL A 1 84 ? 17.696 -3.983 -20.364 1.00 85.31 84 VAL A C 1
ATOM 686 O O . VAL A 1 84 ? 18.263 -4.221 -21.429 1.00 85.31 84 VAL A O 1
ATOM 689 N N . LEU A 1 85 ? 16.367 -3.954 -20.261 1.00 86.38 85 LEU A N 1
ATOM 690 C CA . LEU A 1 85 ? 15.474 -4.238 -21.381 1.00 86.38 85 LEU A CA 1
ATOM 691 C C . LEU A 1 85 ? 15.610 -3.196 -22.502 1.00 86.38 85 LEU A C 1
ATOM 693 O O . LEU A 1 85 ? 15.639 -3.562 -23.676 1.00 86.38 85 LEU A O 1
ATOM 697 N N . VAL A 1 86 ? 15.768 -1.915 -22.154 1.00 82.88 86 VAL A N 1
ATOM 698 C CA . VAL A 1 86 ? 16.028 -0.837 -23.123 1.00 82.88 86 VAL A CA 1
ATOM 699 C C . VAL A 1 86 ? 17.355 -1.054 -23.856 1.00 82.88 86 VAL A C 1
ATOM 701 O O . VAL A 1 86 ? 17.397 -0.910 -25.076 1.00 82.88 86 VAL A O 1
ATOM 704 N N . LEU A 1 87 ? 18.418 -1.459 -23.151 1.00 81.62 87 LEU A N 1
ATOM 705 C CA . LEU A 1 87 ? 19.716 -1.763 -23.770 1.00 81.62 87 LEU A CA 1
ATOM 706 C C . LEU A 1 87 ? 19.635 -2.957 -24.729 1.00 81.62 87 LEU A C 1
ATOM 708 O O . LEU A 1 87 ? 20.195 -2.915 -25.826 1.00 81.62 87 LEU A O 1
ATOM 712 N N . ILE A 1 88 ? 18.899 -4.003 -24.342 1.00 86.19 88 ILE A N 1
ATOM 713 C CA . ILE A 1 88 ? 18.648 -5.165 -25.199 1.00 86.19 88 ILE A CA 1
ATOM 714 C C . ILE A 1 88 ? 17.909 -4.729 -26.472 1.00 86.19 88 ILE A C 1
ATOM 716 O O . ILE A 1 88 ? 18.362 -5.031 -27.576 1.00 86.19 88 ILE A O 1
ATOM 720 N N . LEU A 1 89 ? 16.818 -3.966 -26.343 1.00 85.06 89 LEU A N 1
ATOM 721 C CA . LEU A 1 89 ? 16.048 -3.464 -27.488 1.00 85.06 89 LEU A CA 1
ATOM 722 C C . LEU A 1 89 ? 16.883 -2.569 -28.407 1.00 85.06 89 LEU A C 1
ATOM 724 O O . LEU A 1 89 ? 16.792 -2.701 -29.626 1.00 85.06 89 LEU A O 1
ATOM 728 N N . GLN A 1 90 ? 17.724 -1.699 -27.842 1.00 80.75 90 GLN A N 1
ATOM 729 C CA . GLN A 1 90 ? 18.641 -0.869 -28.621 1.00 80.75 90 GLN A CA 1
ATOM 730 C C . GLN A 1 90 ? 19.575 -1.724 -29.484 1.00 80.75 90 GLN A C 1
ATOM 732 O O . GLN A 1 90 ? 19.760 -1.434 -30.667 1.00 80.75 90 GLN A O 1
ATOM 737 N N . SER A 1 91 ? 20.134 -2.789 -28.899 1.00 80.94 91 SER A N 1
ATOM 738 C CA . SER A 1 91 ? 21.028 -3.716 -29.596 1.00 80.94 91 SER A CA 1
ATOM 739 C C . SER A 1 91 ? 20.311 -4.464 -30.726 1.00 80.94 91 SER A C 1
ATOM 741 O O . SER A 1 91 ? 20.836 -4.537 -31.838 1.00 80.94 91 SER A O 1
ATOM 743 N N . PHE A 1 92 ? 19.083 -4.941 -30.486 1.00 85.56 92 PHE A N 1
ATOM 744 C CA . PHE A 1 92 ? 18.276 -5.630 -31.500 1.00 85.56 92 PHE A CA 1
ATOM 745 C C . PHE A 1 92 ? 17.841 -4.719 -32.654 1.00 85.56 92 PHE A C 1
ATOM 747 O O . PHE A 1 92 ? 17.896 -5.126 -33.813 1.00 85.56 92 PHE A O 1
ATOM 754 N N . LEU A 1 93 ? 17.414 -3.492 -32.350 1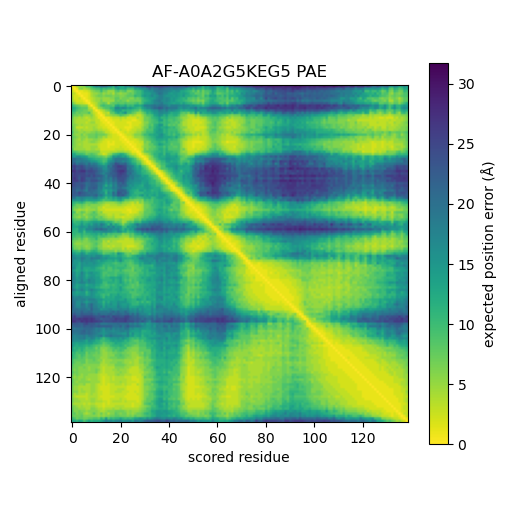.00 84.81 93 LEU A N 1
ATOM 755 C CA . LEU A 1 93 ? 16.863 -2.560 -33.338 1.00 84.81 93 LEU A CA 1
ATOM 756 C C . LEU A 1 93 ? 17.937 -1.755 -34.084 1.00 84.81 93 LEU A C 1
ATOM 758 O O . LEU A 1 93 ? 17.595 -0.996 -34.987 1.00 84.81 93 LEU A O 1
ATOM 762 N N . LYS A 1 94 ? 19.221 -1.910 -33.720 1.00 81.62 94 LYS A N 1
ATOM 763 C CA . LYS A 1 94 ? 20.359 -1.159 -34.285 1.00 81.62 94 LYS A CA 1
ATOM 764 C C . LYS A 1 94 ? 20.121 0.359 -34.302 1.00 81.62 94 LYS A C 1
ATOM 766 O O . LYS A 1 94 ? 20.553 1.048 -35.222 1.00 81.62 94 LYS A O 1
ATOM 771 N N . ILE A 1 95 ? 19.410 0.873 -33.297 1.00 77.88 95 ILE A N 1
ATOM 772 C CA . ILE A 1 95 ? 19.104 2.302 -33.185 1.00 77.88 95 ILE A CA 1
ATOM 773 C C . ILE A 1 95 ? 20.403 3.057 -32.902 1.00 77.88 95 ILE A C 1
ATOM 775 O O . ILE A 1 95 ? 21.153 2.699 -31.988 1.00 77.88 95 ILE A O 1
ATOM 779 N N . GLU A 1 96 ? 20.646 4.114 -33.675 1.00 71.88 96 GLU A N 1
ATOM 780 C CA . GLU A 1 96 ? 21.801 4.984 -33.487 1.00 71.88 96 GLU A CA 1
ATOM 781 C C . GLU A 1 96 ? 21.762 5.679 -32.117 1.00 71.88 96 GLU A C 1
ATOM 783 O O . GLU A 1 96 ? 20.723 6.093 -31.591 1.00 71.88 96 GLU A O 1
ATOM 788 N N . PHE A 1 97 ? 22.937 5.789 -31.512 1.00 64.75 97 PHE A N 1
ATOM 789 C CA . PHE A 1 97 ? 23.159 6.502 -30.259 1.00 64.75 97 PHE A CA 1
ATOM 790 C C . PHE A 1 97 ? 22.809 8.000 -30.451 1.00 64.75 97 PHE A C 1
ATOM 792 O O . PHE A 1 97 ? 23.272 8.546 -31.451 1.00 64.75 97 PHE A O 1
ATOM 799 N N . PRO A 1 98 ? 22.036 8.706 -29.578 1.00 66.38 98 PRO A N 1
ATOM 800 C CA . PRO A 1 98 ? 21.752 8.462 -28.155 1.00 66.38 98 PRO A CA 1
ATOM 801 C C . PRO A 1 98 ? 20.247 8.520 -27.770 1.00 66.38 98 PRO A C 1
ATOM 803 O O . PRO A 1 98 ? 19.909 8.884 -26.642 1.00 66.38 98 PRO A O 1
ATOM 806 N N . VAL A 1 99 ? 19.314 8.207 -28.676 1.00 66.69 99 VAL A N 1
ATOM 807 C CA . VAL A 1 99 ? 17.868 8.466 -28.459 1.00 66.69 99 VAL A CA 1
ATOM 808 C C . VAL A 1 99 ? 17.307 7.754 -27.213 1.00 66.69 99 VAL A C 1
ATOM 810 O O . VAL A 1 99 ? 16.542 8.339 -26.448 1.00 66.69 99 VAL A O 1
ATOM 813 N N . LEU A 1 100 ? 17.737 6.517 -26.947 1.00 69.56 100 LEU A N 1
ATOM 814 C CA . LEU A 1 100 ? 17.271 5.728 -25.797 1.00 69.56 100 LEU A CA 1
ATOM 815 C C . LEU A 1 100 ? 17.947 6.103 -24.464 1.00 69.56 100 LEU A C 1
ATOM 817 O O . LEU A 1 100 ? 17.413 5.801 -23.397 1.00 69.56 100 LEU A O 1
ATOM 821 N N . LEU A 1 101 ? 19.072 6.824 -24.501 1.00 70.88 101 LEU A N 1
ATOM 822 C CA . LEU A 1 101 ? 19.800 7.277 -23.307 1.00 70.88 101 LEU A CA 1
ATOM 823 C C . LEU A 1 101 ? 19.061 8.389 -22.558 1.00 70.88 101 LEU A C 1
ATOM 825 O O . LEU A 1 101 ? 19.062 8.425 -21.329 1.00 70.88 101 LEU A O 1
ATOM 829 N N . ILE A 1 102 ? 18.378 9.266 -23.296 1.00 72.62 102 ILE A N 1
ATOM 830 C CA . ILE A 1 102 ? 17.556 10.331 -22.710 1.00 72.62 102 ILE A CA 1
ATOM 831 C C . ILE A 1 102 ? 16.373 9.718 -21.944 1.00 72.62 102 ILE A C 1
ATOM 833 O O . ILE A 1 102 ? 16.085 10.123 -20.818 1.00 72.62 102 ILE A O 1
ATOM 837 N N . ALA A 1 103 ? 15.735 8.687 -22.508 1.00 70.00 103 ALA A N 1
ATOM 838 C CA . ALA A 1 103 ? 14.662 7.951 -21.838 1.00 70.00 103 ALA A CA 1
ATOM 839 C C . ALA A 1 103 ? 15.158 7.244 -20.562 1.00 70.00 103 ALA A C 1
ATOM 841 O O . ALA A 1 103 ? 14.493 7.296 -19.528 1.00 70.00 103 ALA A O 1
ATOM 842 N N . LEU A 1 104 ? 16.358 6.657 -20.610 1.00 73.69 104 LEU A N 1
ATOM 843 C CA . LEU A 1 104 ? 17.040 6.057 -19.458 1.00 73.69 104 LEU A CA 1
ATOM 844 C C . LEU A 1 104 ? 17.319 7.062 -18.331 1.00 73.69 104 LEU A C 1
ATOM 846 O O . LEU A 1 104 ? 17.245 6.684 -17.166 1.00 73.69 104 LEU A O 1
ATOM 850 N N . PHE A 1 105 ? 17.606 8.327 -18.649 1.00 77.00 105 PHE A N 1
ATOM 851 C CA . PHE A 1 105 ? 17.873 9.362 -17.643 1.00 77.00 105 PHE A CA 1
ATOM 852 C C . PHE A 1 105 ? 16.595 9.926 -17.006 1.00 77.00 105 PHE A C 1
ATOM 854 O O . PHE A 1 105 ? 16.563 10.223 -15.812 1.00 77.00 105 PHE A O 1
ATOM 861 N N . LEU A 1 106 ? 15.515 10.042 -17.783 1.00 79.00 106 LEU A N 1
ATOM 862 C CA . LEU A 1 106 ? 14.213 10.488 -17.275 1.00 79.00 106 LEU A CA 1
ATOM 863 C C . LEU A 1 106 ? 13.517 9.411 -16.431 1.00 79.00 106 LEU A C 1
ATOM 865 O O . LEU A 1 106 ? 12.736 9.729 -15.533 1.00 79.00 106 LEU A O 1
ATOM 869 N N . PHE A 1 107 ? 13.809 8.135 -16.682 1.00 79.00 107 PHE A N 1
ATOM 870 C CA . PHE A 1 107 ? 13.124 7.022 -16.036 1.00 79.00 107 PHE A CA 1
ATOM 871 C C . PHE A 1 107 ? 13.298 6.959 -14.502 1.00 79.00 107 PHE A C 1
ATOM 873 O O . PHE A 1 107 ? 12.285 6.848 -13.808 1.00 79.00 107 PHE A O 1
ATOM 880 N N . PRO A 1 108 ? 14.507 7.114 -13.920 1.00 81.44 108 PRO A N 1
ATOM 881 C CA . PRO A 1 108 ? 14.678 7.211 -12.470 1.00 81.44 108 PRO A CA 1
ATOM 882 C C . PRO A 1 108 ? 13.846 8.330 -11.839 1.00 81.44 108 PRO A C 1
ATOM 884 O O . PRO A 1 108 ? 13.263 8.133 -10.775 1.00 81.44 108 PRO A O 1
ATOM 887 N N . ILE A 1 109 ? 13.741 9.485 -12.506 1.00 84.94 109 ILE A N 1
ATOM 888 C CA . ILE A 1 109 ? 12.960 10.632 -12.022 1.00 84.94 109 ILE A CA 1
ATOM 889 C C . ILE A 1 109 ? 11.474 10.261 -11.948 1.00 84.94 109 ILE A C 1
ATOM 891 O O . ILE A 1 109 ? 10.823 10.521 -10.935 1.00 84.94 109 ILE A O 1
ATOM 895 N N . LEU A 1 110 ? 10.952 9.592 -12.981 1.00 83.44 110 LEU A N 1
ATOM 896 C CA . LEU A 1 110 ? 9.571 9.103 -13.002 1.00 83.44 110 LEU A CA 1
ATOM 897 C C . LEU A 1 110 ? 9.309 8.071 -11.898 1.00 83.44 110 LEU A C 1
ATOM 899 O O . LEU A 1 110 ? 8.293 8.161 -11.210 1.00 83.44 110 LEU A O 1
ATOM 903 N N . ILE A 1 111 ? 10.231 7.128 -11.678 1.00 81.94 111 ILE A N 1
ATOM 904 C CA . ILE A 1 111 ? 10.102 6.111 -10.622 1.00 81.94 111 ILE A CA 1
ATOM 905 C C . ILE A 1 111 ? 10.137 6.741 -9.228 1.00 81.94 111 ILE A C 1
ATOM 907 O O . ILE A 1 111 ? 9.314 6.390 -8.382 1.00 81.94 111 ILE A O 1
ATOM 911 N N . ILE A 1 112 ? 11.033 7.701 -8.983 1.00 84.44 112 ILE A N 1
ATOM 912 C CA . ILE A 1 112 ? 11.080 8.445 -7.716 1.00 84.44 112 ILE A CA 1
ATOM 913 C C . ILE A 1 112 ? 9.777 9.227 -7.508 1.00 84.44 112 ILE A C 1
ATOM 915 O O . ILE A 1 112 ? 9.207 9.196 -6.416 1.00 84.44 112 ILE A O 1
ATOM 919 N N . GLY A 1 113 ? 9.272 9.886 -8.556 1.00 85.56 113 GLY A N 1
ATOM 920 C CA . GLY A 1 113 ? 7.983 10.576 -8.528 1.00 85.56 113 GLY A CA 1
ATOM 921 C C . GLY A 1 113 ? 6.834 9.636 -8.161 1.00 85.56 113 GLY A C 1
ATOM 922 O O . GLY A 1 113 ? 6.046 9.944 -7.266 1.00 85.56 113 GLY A O 1
ATOM 923 N N . LEU A 1 114 ? 6.790 8.452 -8.777 1.00 81.75 114 LEU A N 1
ATOM 924 C CA . LEU A 1 114 ? 5.792 7.430 -8.478 1.00 81.75 114 LEU A CA 1
ATOM 925 C C . LEU A 1 114 ? 5.924 6.907 -7.040 1.00 81.75 114 LEU A C 1
ATOM 927 O O . LEU A 1 114 ? 4.924 6.815 -6.335 1.00 81.75 114 LEU A O 1
ATOM 931 N N . LEU A 1 115 ? 7.138 6.630 -6.554 1.00 81.56 115 LEU A N 1
ATOM 932 C CA . LEU A 1 115 ? 7.367 6.208 -5.165 1.00 81.56 115 LEU A CA 1
ATOM 933 C C . LEU A 1 115 ? 6.866 7.253 -4.162 1.00 81.56 115 LEU A C 1
ATOM 935 O O . LEU A 1 115 ? 6.201 6.900 -3.183 1.00 81.56 115 LEU A O 1
ATOM 939 N N . ASN A 1 116 ? 7.146 8.532 -4.422 1.00 84.31 116 ASN A N 1
ATOM 940 C CA . ASN A 1 116 ? 6.669 9.641 -3.601 1.00 84.31 116 ASN A CA 1
ATOM 941 C C . ASN A 1 116 ? 5.144 9.763 -3.642 1.00 84.31 116 ASN A C 1
ATOM 943 O O . ASN A 1 116 ? 4.526 9.969 -2.598 1.00 84.31 116 ASN A O 1
ATOM 947 N N . PHE A 1 117 ? 4.531 9.582 -4.813 1.00 82.88 117 PHE A N 1
ATOM 948 C CA . PHE A 1 117 ? 3.079 9.571 -4.959 1.00 82.88 117 PHE A CA 1
ATOM 949 C C . PHE A 1 117 ? 2.438 8.439 -4.147 1.00 82.88 117 PHE A C 1
ATOM 951 O O . PHE A 1 117 ? 1.571 8.688 -3.313 1.00 82.88 117 PHE A O 1
ATOM 958 N N . VAL A 1 118 ? 2.928 7.207 -4.298 1.00 79.50 118 VAL A N 1
ATOM 959 C CA . VAL A 1 118 ? 2.424 6.040 -3.555 1.00 79.50 118 VAL A CA 1
ATOM 960 C C . VAL A 1 118 ? 2.621 6.232 -2.042 1.00 79.50 118 VAL A C 1
ATOM 962 O O . VAL A 1 118 ? 1.749 5.876 -1.253 1.00 79.50 118 VAL A O 1
ATOM 965 N N . LYS A 1 119 ? 3.744 6.822 -1.608 1.00 83.31 119 LYS A N 1
ATOM 966 C CA . LYS A 1 119 ? 3.973 7.175 -0.195 1.00 83.31 119 LYS A CA 1
ATOM 967 C C . LYS A 1 119 ? 3.002 8.255 0.297 1.00 83.31 119 LYS A C 1
ATOM 969 O O . LYS A 1 119 ? 2.539 8.195 1.432 1.00 83.31 119 LYS A O 1
ATOM 974 N N . SER A 1 120 ? 2.683 9.235 -0.545 1.00 84.50 120 SER A N 1
ATOM 975 C CA . SER A 1 120 ? 1.689 10.266 -0.239 1.00 84.50 120 SER A CA 1
ATOM 976 C C . SER A 1 120 ? 0.296 9.662 -0.038 1.00 84.50 120 SER A C 1
ATOM 978 O O . SER A 1 120 ? -0.373 9.973 0.946 1.00 84.50 120 SER A O 1
ATOM 980 N N . GLU A 1 121 ? -0.114 8.732 -0.906 1.00 82.56 121 GLU A N 1
ATOM 981 C CA . GLU A 1 121 ? -1.392 8.020 -0.778 1.00 82.56 121 GLU A CA 1
ATOM 982 C C . GLU A 1 121 ? -1.446 7.161 0.501 1.00 82.56 121 GLU A C 1
ATOM 984 O O . GLU A 1 121 ? -2.448 7.191 1.218 1.00 82.56 121 GLU A O 1
ATOM 989 N N . GLU A 1 122 ? -0.357 6.464 0.852 1.00 84.25 122 GLU A N 1
ATOM 990 C CA . GLU A 1 122 ? -0.241 5.749 2.136 1.00 84.25 122 GLU A CA 1
ATOM 991 C C . GLU A 1 122 ? -0.396 6.685 3.335 1.00 84.25 122 GLU A C 1
ATOM 993 O O . GLU A 1 122 ? -1.172 6.404 4.249 1.00 84.25 122 GLU A O 1
ATOM 998 N N . ASN A 1 123 ? 0.301 7.824 3.319 1.00 87.38 123 ASN A N 1
ATOM 999 C CA . ASN A 1 123 ? 0.192 8.827 4.374 1.00 87.38 123 ASN A CA 1
ATOM 1000 C C . ASN A 1 123 ? -1.231 9.393 4.469 1.00 87.38 123 ASN A C 1
ATOM 1002 O O . ASN A 1 123 ? -1.717 9.641 5.573 1.00 87.38 123 ASN A O 1
ATOM 1006 N N . ARG A 1 124 ? -1.922 9.570 3.334 1.00 85.56 124 ARG A N 1
ATOM 1007 C CA . ARG A 1 124 ? -3.322 10.012 3.304 1.00 85.56 124 ARG A CA 1
ATOM 1008 C C . ARG A 1 124 ? -4.242 8.994 3.973 1.00 85.56 124 ARG A C 1
ATOM 1010 O O . ARG A 1 124 ? -5.088 9.389 4.773 1.00 85.56 124 ARG A O 1
ATOM 1017 N N . LEU A 1 125 ? -4.069 7.706 3.675 1.00 86.19 125 LEU A N 1
ATOM 1018 C CA . LEU A 1 125 ? -4.846 6.632 4.296 1.00 86.19 125 LEU A CA 1
ATOM 1019 C C . LEU A 1 125 ? -4.579 6.543 5.803 1.00 86.19 125 LEU A C 1
ATOM 1021 O O . LEU A 1 125 ? -5.521 6.496 6.591 1.00 86.19 125 LEU A O 1
ATOM 1025 N N . LEU A 1 126 ? -3.306 6.593 6.201 1.00 88.62 126 LEU A N 1
ATOM 1026 C CA . LEU A 1 126 ? -2.899 6.575 7.605 1.00 88.62 126 LEU A CA 1
ATOM 1027 C C . LEU A 1 126 ? -3.487 7.766 8.372 1.00 88.62 126 LEU A C 1
ATOM 1029 O O . LEU A 1 126 ? -4.040 7.593 9.456 1.00 88.62 126 LEU A O 1
ATOM 1033 N N . ARG A 1 127 ? -3.435 8.968 7.789 1.00 88.62 127 ARG A N 1
ATOM 1034 C CA . ARG A 1 127 ? -4.030 10.169 8.380 1.00 88.62 127 ARG A CA 1
ATOM 1035 C C . ARG A 1 127 ? -5.546 10.044 8.522 1.00 88.62 127 ARG A C 1
ATOM 1037 O O . ARG A 1 127 ? -6.062 10.334 9.593 1.00 88.62 127 ARG A O 1
ATOM 1044 N N . ALA A 1 128 ? -6.246 9.574 7.489 1.00 86.88 128 ALA A N 1
ATOM 1045 C CA . ALA A 1 128 ? -7.695 9.372 7.546 1.00 86.88 128 ALA A CA 1
ATOM 1046 C C . ALA A 1 128 ? -8.098 8.355 8.628 1.00 86.88 128 ALA A C 1
ATOM 1048 O O . ALA A 1 128 ? -9.106 8.545 9.309 1.00 86.88 128 ALA A O 1
ATOM 1049 N N . PHE A 1 129 ? -7.299 7.300 8.806 1.00 87.19 129 PHE A N 1
ATOM 1050 C CA . PHE A 1 129 ? -7.506 6.307 9.855 1.00 87.19 129 PHE A CA 1
ATOM 1051 C C . PHE A 1 129 ? -7.251 6.880 11.257 1.00 87.19 129 PHE A C 1
ATOM 1053 O O . PHE A 1 129 ? -8.090 6.718 12.141 1.00 87.19 129 PHE A O 1
ATOM 1060 N N . MET A 1 130 ? -6.147 7.609 11.460 1.00 87.88 130 MET A N 1
ATOM 1061 C CA . MET A 1 130 ? -5.856 8.254 12.748 1.00 87.88 130 MET A CA 1
ATOM 1062 C C . MET A 1 130 ? -6.880 9.336 13.109 1.00 87.88 130 MET A C 1
ATOM 1064 O O . MET A 1 130 ? -7.313 9.400 14.255 1.00 87.88 130 MET A O 1
ATOM 1068 N N . GLU A 1 131 ? -7.308 10.160 12.147 1.00 89.06 131 GLU A N 1
ATOM 1069 C CA . GLU A 1 131 ? -8.369 11.158 12.356 1.00 89.06 131 GLU A CA 1
ATOM 1070 C C . GLU A 1 131 ? -9.689 10.490 12.765 1.00 89.06 131 GLU A C 1
ATOM 1072 O O . GLU A 1 131 ? -10.361 10.968 13.677 1.00 89.06 131 GLU A O 1
ATOM 1077 N N . PHE A 1 132 ? -10.045 9.360 12.142 1.00 86.69 132 PHE A N 1
ATOM 1078 C CA . PHE A 1 132 ? -11.227 8.588 12.527 1.00 86.69 132 PHE A CA 1
ATOM 1079 C C . PHE A 1 132 ? -11.134 8.071 13.968 1.00 86.69 132 PHE A C 1
ATOM 1081 O O . PHE A 1 132 ? -12.078 8.258 14.734 1.00 86.69 132 PHE A O 1
ATOM 1088 N N . LEU A 1 133 ? -10.003 7.470 14.355 1.00 85.81 133 LEU A N 1
ATOM 1089 C CA . LEU A 1 133 ? -9.807 6.968 15.718 1.00 85.81 133 LEU A CA 1
ATOM 1090 C C . LEU A 1 133 ? -9.841 8.097 16.755 1.00 85.81 133 LEU A C 1
ATOM 1092 O O . LEU A 1 133 ? -10.560 7.988 17.744 1.00 85.81 133 LEU A O 1
ATOM 1096 N N . ASN A 1 134 ? -9.134 9.202 16.510 1.00 86.06 134 ASN A N 1
ATOM 1097 C CA . ASN A 1 134 ? -9.089 10.337 17.437 1.00 86.06 134 ASN A CA 1
ATOM 1098 C C . ASN A 1 134 ? -10.464 10.984 17.632 1.00 86.06 134 ASN A C 1
ATOM 1100 O O . ASN A 1 134 ? -10.842 11.286 18.761 1.00 86.06 134 ASN A O 1
ATOM 1104 N N . ASN A 1 135 ? -11.231 11.166 16.553 1.00 85.00 135 ASN A N 1
ATOM 1105 C CA . ASN A 1 135 ? -12.578 11.731 16.648 1.00 85.00 135 ASN A CA 1
ATOM 1106 C C . ASN A 1 135 ? -13.521 10.847 17.470 1.00 85.00 135 ASN A C 1
ATOM 1108 O O . ASN A 1 135 ? -14.429 11.362 18.108 1.00 85.00 135 ASN A O 1
ATOM 1112 N N . ARG A 1 136 ? -13.326 9.525 17.440 1.00 79.69 136 ARG A N 1
ATOM 1113 C CA . ARG A 1 136 ? -14.168 8.575 18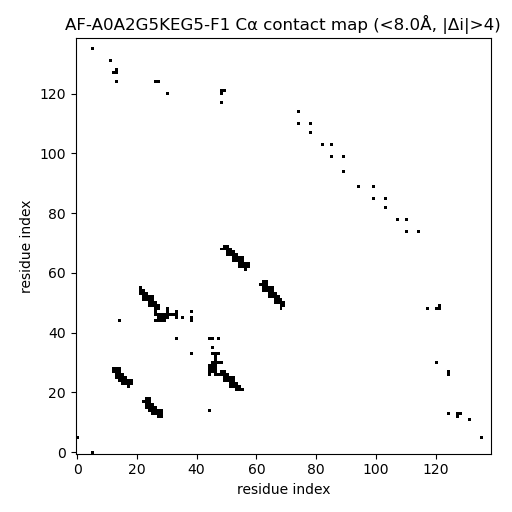.173 1.00 79.69 136 ARG A CA 1
ATOM 1114 C C . ARG A 1 136 ? -13.725 8.364 19.618 1.00 79.69 136 ARG A C 1
ATOM 11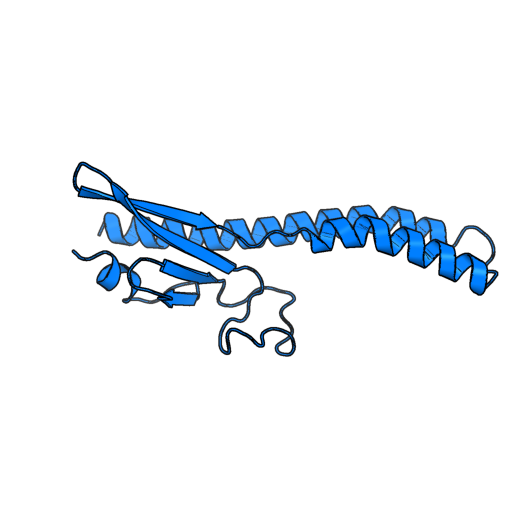16 O O . ARG A 1 136 ? -14.573 8.086 20.447 1.00 79.69 136 ARG A O 1
ATOM 1123 N N . LEU A 1 137 ? -12.432 8.485 19.916 1.00 77.62 137 LEU A N 1
ATOM 1124 C CA . LEU A 1 137 ? -11.905 8.402 21.284 1.00 77.62 137 LEU A CA 1
ATOM 1125 C C . LEU A 1 137 ? -12.194 9.664 22.109 1.00 77.62 137 LEU A C 1
ATOM 1127 O O . LEU A 1 137 ? -12.277 9.583 23.329 1.00 77.62 137 LEU A O 1
ATOM 1131 N N . ASN A 1 138 ? -12.325 10.817 21.447 1.00 70.50 138 ASN A N 1
ATOM 1132 C CA . ASN A 1 138 ? -12.626 12.102 22.084 1.00 70.50 138 ASN A CA 1
ATOM 1133 C C . ASN A 1 138 ? -14.128 12.455 22.086 1.00 70.50 138 ASN A C 1
ATOM 1135 O O . ASN A 1 138 ? -14.481 13.551 22.523 1.00 70.50 138 ASN A O 1
ATOM 1139 N N . SER A 1 139 ? -14.986 11.578 21.552 1.00 58.88 139 SER A N 1
ATOM 11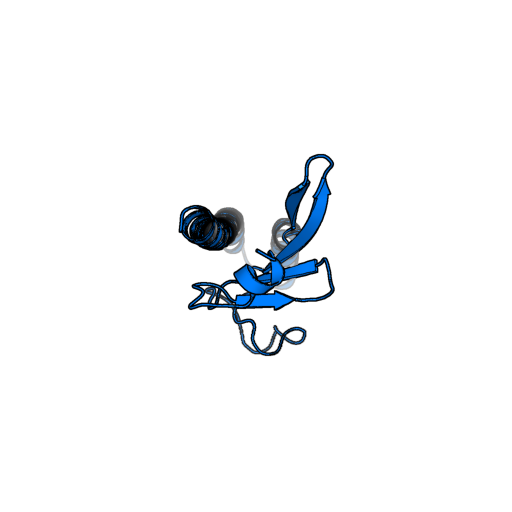40 C CA . SER A 1 139 ? -16.450 11.718 21.543 1.00 58.88 139 SER A CA 1
ATOM 1141 C C . SER A 1 139 ? -17.083 10.867 22.631 1.00 58.88 139 SER A C 1
ATOM 1143 O O . SER A 1 139 ? -18.221 11.229 23.000 1.00 58.88 139 SER A O 1
#

Foldseek 3Di:
DDVVVLQVDDDAQWDKDDPDPFKIKIGGQADPPQDQVPPPPDNRHRGLWMWIWGWDQDPPRDIDIDTDTDDPVVLVVCLVVVVVVLVVVCVVVVDDPDVSVVVNVCVVVVSVVVVVSSVVNNVVRVVSVVVSVVVSVVD

Sequence (139 aa):
MDLKELLNDGHKKFYFKWLSENSFVISLNFSFGTNLVFDTNYPNTKSDIIFYGSLAEMEDSKTEIKLKTNKKSFLLVLMIVLPVLVLILQSFLKIEFPVLLIALFLFPILIIGLLNFVKSEENRLLRAFMEFLNNRLNS

pLDDT: mean 73.9, std 13.09, range [38.66, 89.06]

Mean predicted aligned error: 10.93 Å

Radius of gyration: 20.78 Å; Cα contacts (8 Å, |Δi|>4): 126; chains: 1; bounding box: 43×24×66 Å